Protein AF-A0ABD4SW71-F1 (afdb_monomer_lite)

Foldseek 3Di:
DDDPPPVVVVVVVVVVVPDDPPVVVVVVVVVVVVVVVLVVLLVVLLPDPVNVVVLQVVLCVDPQLVVFDDDPVAQCLNLLSSLLSSLVVLCCCCPVDDHVPDPLSVSLSSLVSSLVPQDDCPDPSNVRHDPLSVLSSQLSVLSNVLSVDPDDPVVNVVSVVSNVVSSVSSVVSSPDDD

pLDDT: mean 81.33, std 16.53, range [36.94, 97.38]

Structure (mmCIF, N/CA/C/O backbone):
data_AF-A0ABD4SW71-F1
#
_entry.id   AF-A0ABD4SW71-F1
#
loop_
_atom_site.group_PDB
_atom_site.id
_atom_site.type_symbol
_atom_site.label_atom_id
_atom_site.label_alt_id
_atom_site.label_comp_id
_atom_site.label_asym_id
_atom_site.label_entity_id
_atom_site.label_seq_id
_atom_site.pdbx_PDB_ins_code
_atom_site.Cartn_x
_atom_site.Cartn_y
_atom_site.Cartn_z
_atom_site.occupancy
_atom_site.B_iso_or_equiv
_atom_site.auth_seq_id
_atom_site.auth_comp_id
_atom_site.auth_asym_id
_atom_site.auth_atom_id
_atom_site.pdbx_PDB_model_num
ATOM 1 N N . MET A 1 1 ? 10.353 -41.469 -25.095 1.00 39.66 1 MET A N 1
ATOM 2 C CA . MET A 1 1 ? 11.354 -40.391 -25.263 1.00 39.66 1 MET A CA 1
ATOM 3 C C . MET A 1 1 ? 11.384 -39.947 -26.721 1.00 39.66 1 MET A C 1
ATOM 5 O O . MET A 1 1 ? 11.977 -40.631 -27.541 1.00 39.66 1 MET A O 1
ATOM 9 N N . LYS A 1 2 ? 10.693 -38.855 -27.067 1.00 39.78 2 LYS A N 1
ATOM 10 C CA . LYS A 1 2 ? 10.774 -38.193 -28.382 1.00 39.78 2 LYS A CA 1
ATOM 11 C C . LYS A 1 2 ? 10.615 -36.686 -28.152 1.00 39.78 2 LYS A C 1
ATOM 13 O O . LYS A 1 2 ? 9.501 -36.187 -28.126 1.00 39.78 2 LYS A O 1
ATOM 18 N N . LEU A 1 3 ? 11.730 -36.004 -27.896 1.00 36.94 3 LEU A N 1
ATOM 19 C CA . LEU A 1 3 ? 11.796 -34.557 -27.627 1.00 36.94 3 LEU A CA 1
ATOM 20 C C . LEU A 1 3 ? 12.833 -33.841 -28.518 1.00 36.94 3 LEU A C 1
ATOM 22 O O . LEU A 1 3 ? 13.178 -32.698 -28.259 1.00 36.94 3 LEU A O 1
ATOM 26 N N . SER A 1 4 ? 13.332 -34.482 -29.583 1.00 43.81 4 SER A N 1
ATOM 27 C CA . SER A 1 4 ? 14.456 -33.955 -30.378 1.00 43.81 4 SER A CA 1
ATOM 28 C C . SER A 1 4 ? 14.083 -33.275 -31.703 1.00 43.81 4 SER A C 1
ATOM 30 O O . SER A 1 4 ? 14.952 -32.671 -32.318 1.00 43.81 4 SER A O 1
ATOM 32 N N . ALA A 1 5 ? 12.826 -33.329 -32.159 1.00 41.84 5 ALA A N 1
ATOM 33 C CA . ALA A 1 5 ? 12.467 -32.819 -33.492 1.00 41.84 5 ALA A CA 1
ATOM 34 C C . ALA A 1 5 ? 11.861 -31.400 -33.497 1.00 41.84 5 ALA A C 1
ATOM 36 O O . ALA A 1 5 ? 11.964 -30.699 -34.497 1.00 41.84 5 ALA A O 1
ATOM 37 N N . ILE A 1 6 ? 11.265 -30.946 -32.387 1.00 43.84 6 ILE A N 1
ATOM 38 C CA . ILE A 1 6 ? 10.563 -29.646 -32.333 1.00 43.84 6 ILE A CA 1
ATOM 39 C C . ILE A 1 6 ? 11.528 -28.491 -32.003 1.00 43.84 6 ILE A C 1
ATOM 41 O O . ILE A 1 6 ? 11.326 -27.371 -32.457 1.00 43.84 6 ILE A O 1
ATOM 45 N N . ALA A 1 7 ? 12.635 -28.763 -31.305 1.00 43.91 7 ALA A N 1
ATOM 46 C CA . ALA A 1 7 ? 13.644 -27.748 -30.992 1.00 43.91 7 ALA A CA 1
ATOM 47 C C . ALA A 1 7 ? 14.501 -27.336 -32.209 1.00 43.91 7 ALA A C 1
ATOM 49 O O . ALA A 1 7 ? 14.999 -26.217 -32.257 1.00 43.91 7 ALA A O 1
ATOM 50 N N . ALA A 1 8 ? 14.651 -28.205 -33.215 1.00 47.31 8 ALA A N 1
ATOM 51 C CA . ALA A 1 8 ? 15.514 -27.940 -34.369 1.00 47.31 8 ALA A CA 1
ATOM 52 C C . ALA A 1 8 ? 14.845 -27.071 -35.454 1.00 47.31 8 ALA A C 1
ATOM 54 O O . ALA A 1 8 ? 15.526 -26.306 -36.133 1.00 47.31 8 ALA A O 1
ATOM 55 N N . ALA A 1 9 ? 13.517 -27.143 -35.601 1.00 47.53 9 ALA A N 1
ATOM 56 C CA . ALA A 1 9 ? 12.792 -26.385 -36.627 1.00 47.53 9 ALA A CA 1
ATOM 57 C C . ALA A 1 9 ? 12.655 -24.889 -36.278 1.00 47.53 9 ALA A C 1
ATOM 59 O O . ALA A 1 9 ? 12.746 -24.039 -37.162 1.00 47.53 9 ALA A O 1
ATOM 60 N N . SER A 1 10 ? 12.514 -24.554 -34.992 1.00 51.28 10 SER A N 1
ATOM 61 C CA . SER A 1 10 ? 12.386 -23.163 -34.531 1.00 51.28 10 SER A CA 1
ATOM 62 C C . SER A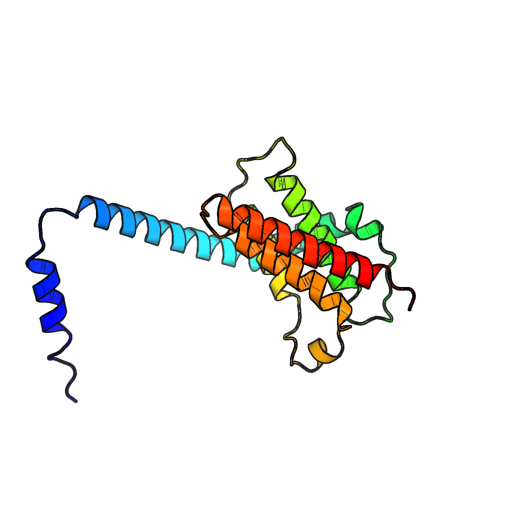 1 10 ? 13.705 -22.385 -34.595 1.00 51.28 10 SER A C 1
ATOM 64 O O . SER A 1 10 ? 13.693 -21.178 -34.809 1.00 51.28 10 SER A O 1
ATOM 66 N N . LEU A 1 11 ? 14.849 -23.068 -34.467 1.00 47.94 11 LEU A N 1
ATOM 67 C CA . LEU A 1 11 ? 16.177 -22.452 -34.572 1.00 47.94 11 LEU A CA 1
ATOM 68 C C . LEU A 1 11 ? 16.573 -22.124 -36.023 1.00 47.94 11 LEU A C 1
ATOM 70 O O . LEU A 1 11 ? 17.278 -21.143 -36.250 1.00 47.94 11 LEU A O 1
ATOM 74 N N . LEU A 1 12 ? 16.083 -22.876 -37.016 1.00 49.12 12 LEU A N 1
ATOM 75 C CA . LEU A 1 12 ? 16.380 -22.602 -38.429 1.00 49.12 12 LEU A CA 1
ATOM 76 C C . LEU A 1 12 ? 15.587 -21.411 -38.999 1.00 49.12 12 LEU A C 1
ATOM 78 O O . LEU A 1 12 ? 16.090 -20.710 -39.873 1.00 49.12 12 LEU A O 1
ATOM 82 N N . ALA A 1 13 ? 14.380 -21.145 -38.486 1.00 51.78 13 ALA A N 1
ATOM 83 C CA . ALA A 1 13 ? 13.582 -19.981 -38.888 1.00 51.78 13 ALA A CA 1
ATOM 84 C C . ALA A 1 13 ? 14.172 -18.652 -38.374 1.00 51.78 13 ALA A C 1
ATOM 86 O O . ALA A 1 13 ? 14.033 -17.622 -39.029 1.00 51.78 13 ALA A O 1
ATOM 87 N N . ILE A 1 14 ? 14.890 -18.687 -37.245 1.00 55.12 14 ILE A N 1
ATOM 88 C CA . ILE A 1 14 ? 15.599 -17.529 -36.675 1.00 55.12 14 ILE A CA 1
ATOM 89 C C . ILE A 1 14 ? 16.880 -17.219 -37.474 1.00 55.12 14 ILE A C 1
ATOM 91 O O . ILE A 1 14 ? 17.265 -16.061 -37.602 1.00 55.12 14 ILE A O 1
ATOM 95 N N . LEU A 1 15 ? 17.504 -18.230 -38.087 1.00 50.59 15 LEU A N 1
ATOM 96 C CA . LEU A 1 15 ? 18.731 -18.068 -38.877 1.00 50.59 15 LEU A CA 1
ATOM 97 C C . LEU A 1 15 ? 18.497 -17.541 -40.307 1.00 50.59 15 LEU A C 1
ATOM 99 O O . LEU A 1 15 ? 19.432 -17.024 -40.913 1.00 50.59 15 LEU A O 1
ATOM 103 N N . LEU A 1 16 ? 17.273 -17.625 -40.846 1.00 49.75 16 LEU A N 1
ATOM 104 C CA . LEU A 1 16 ? 16.942 -17.178 -42.213 1.00 49.75 16 LEU A CA 1
ATOM 105 C C . LEU A 1 16 ? 16.282 -15.784 -42.291 1.00 49.75 16 LEU A C 1
ATOM 107 O O . LEU A 1 16 ? 16.075 -15.277 -43.390 1.00 49.75 16 LEU A O 1
ATOM 111 N N . ALA A 1 17 ? 16.008 -15.134 -41.153 1.00 55.81 17 ALA A N 1
ATOM 112 C CA . ALA A 1 17 ? 15.518 -13.748 -41.069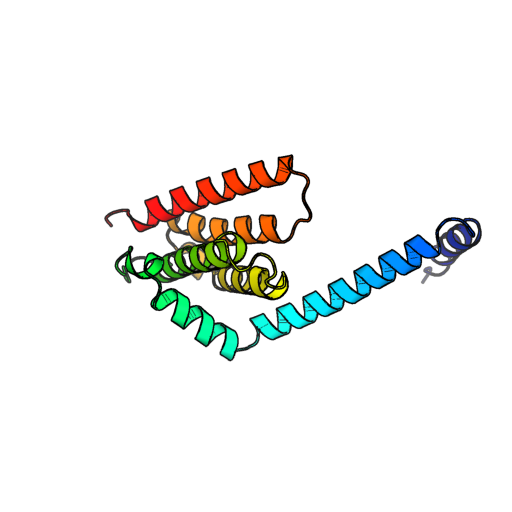 1.00 55.81 17 ALA A CA 1
ATOM 113 C C . ALA A 1 17 ? 16.632 -12.727 -40.720 1.00 55.81 17 ALA A C 1
ATOM 115 O O . ALA A 1 17 ? 16.364 -11.607 -40.281 1.00 55.81 17 ALA A O 1
ATOM 116 N N . GLY A 1 18 ? 17.900 -13.118 -40.883 1.00 58.81 18 GLY A N 1
ATOM 117 C CA . GLY A 1 18 ? 19.071 -12.315 -40.534 1.00 58.81 18 GLY A CA 1
ATOM 118 C C . GLY A 1 18 ? 19.326 -11.156 -41.500 1.00 58.81 18 GLY A C 1
ATOM 119 O O . GLY A 1 18 ? 19.719 -11.384 -42.639 1.00 58.81 18 GLY A O 1
ATOM 120 N N . CYS A 1 19 ? 19.094 -9.928 -41.015 1.00 53.16 19 CYS A N 1
ATOM 121 C CA . CYS A 1 19 ? 19.952 -8.729 -41.165 1.00 53.16 19 CYS A CA 1
ATOM 122 C C . CYS A 1 19 ? 19.247 -7.416 -40.756 1.00 53.16 19 CYS A C 1
ATOM 124 O O . CYS A 1 19 ? 19.883 -6.366 -40.758 1.00 53.16 19 CYS A O 1
ATOM 126 N N . GLY A 1 20 ? 17.957 -7.443 -40.398 1.00 52.78 20 GLY A N 1
ATOM 127 C CA . GLY A 1 20 ? 17.200 -6.228 -40.055 1.00 52.78 20 GLY A CA 1
ATOM 128 C C . GLY A 1 20 ? 17.187 -5.834 -38.574 1.00 52.78 20 GLY A C 1
ATOM 129 O O . GLY A 1 20 ? 17.008 -4.660 -38.272 1.00 52.78 20 GLY A O 1
ATOM 130 N N . ASP A 1 21 ? 17.396 -6.782 -37.654 1.00 67.75 21 ASP A N 1
ATOM 131 C CA . ASP A 1 21 ? 16.940 -6.614 -36.263 1.00 67.75 21 ASP A CA 1
ATOM 132 C C . ASP A 1 21 ? 18.012 -6.806 -35.179 1.00 67.75 21 ASP A C 1
ATOM 134 O O . ASP A 1 21 ? 17.676 -6.808 -33.999 1.00 67.75 21 ASP A O 1
ATOM 138 N N . GLN A 1 22 ? 19.308 -6.897 -35.512 1.00 78.00 22 GLN A N 1
ATOM 139 C CA . GLN A 1 22 ? 20.356 -7.072 -34.486 1.00 78.00 22 GLN A CA 1
ATOM 140 C C . GLN A 1 22 ? 20.328 -5.951 -33.436 1.00 78.00 22 GLN A C 1
ATOM 142 O O . GLN A 1 22 ? 20.374 -6.212 -32.242 1.00 78.00 22 GLN A O 1
ATOM 147 N N . LYS A 1 23 ? 20.123 -4.702 -33.870 1.00 77.75 23 LYS A N 1
ATOM 148 C CA . LYS A 1 23 ? 19.972 -3.555 -32.965 1.00 77.75 23 LYS A CA 1
ATOM 149 C C . LYS A 1 23 ? 18.751 -3.686 -32.045 1.00 77.75 23 LYS A C 1
ATOM 151 O O . LYS A 1 23 ? 18.797 -3.230 -30.908 1.00 77.75 23 LYS A O 1
ATOM 156 N N . ARG A 1 24 ? 17.661 -4.289 -32.532 1.00 78.06 24 ARG A N 1
ATOM 157 C CA . ARG A 1 24 ? 16.445 -4.527 -31.746 1.00 78.06 24 ARG A CA 1
ATOM 158 C C . ARG A 1 24 ? 16.635 -5.676 -30.761 1.00 78.06 24 ARG A C 1
ATOM 160 O O . ARG A 1 24 ? 16.133 -5.593 -29.646 1.00 78.06 24 ARG A O 1
ATOM 167 N N . ILE A 1 25 ? 17.373 -6.711 -31.156 1.00 79.81 25 ILE A N 1
ATOM 168 C CA . ILE A 1 25 ? 17.779 -7.814 -30.280 1.00 79.81 25 ILE A CA 1
ATOM 169 C C . ILE A 1 25 ? 18.658 -7.273 -29.147 1.00 79.81 25 ILE A C 1
ATOM 171 O O . ILE A 1 25 ? 18.306 -7.466 -27.989 1.00 79.81 25 ILE A O 1
ATOM 175 N N . ASP A 1 26 ? 19.704 -6.505 -29.461 1.00 83.94 26 ASP A N 1
ATOM 176 C CA . ASP A 1 26 ? 20.597 -5.906 -28.460 1.00 83.94 26 ASP A CA 1
ATOM 177 C C . ASP A 1 26 ? 19.833 -4.957 -27.507 1.00 83.94 26 ASP A C 1
ATOM 179 O O . ASP A 1 26 ? 20.071 -4.936 -26.298 1.00 83.94 26 ASP A O 1
ATOM 183 N N . GLU A 1 27 ? 18.868 -4.187 -28.032 1.00 81.00 27 GLU A N 1
ATOM 184 C CA . GLU A 1 27 ? 17.987 -3.329 -27.228 1.00 81.00 27 GLU A CA 1
ATOM 185 C C . GLU A 1 27 ? 17.110 -4.151 -26.269 1.00 81.00 27 GLU A C 1
ATOM 187 O O . GLU A 1 27 ? 17.019 -3.825 -25.083 1.00 81.00 27 GLU A O 1
ATOM 192 N N . LEU A 1 28 ? 16.476 -5.221 -26.759 1.00 75.88 28 LEU A N 1
ATOM 193 C CA . LEU A 1 28 ? 15.629 -6.100 -25.950 1.00 75.88 28 LEU A CA 1
ATOM 194 C C . LEU A 1 28 ? 16.438 -6.863 -24.894 1.00 75.88 28 LEU A C 1
ATOM 196 O O . LEU A 1 28 ? 15.979 -7.001 -23.762 1.00 75.88 28 LEU A O 1
ATOM 200 N N . GLU A 1 29 ? 17.647 -7.317 -25.222 1.00 81.56 29 GLU A N 1
ATOM 201 C CA . GLU A 1 29 ? 18.562 -7.944 -24.265 1.00 81.56 29 GLU A CA 1
ATOM 202 C C . GLU A 1 29 ? 18.998 -6.958 -23.174 1.00 81.56 29 GLU A C 1
ATOM 204 O O . GLU A 1 29 ? 19.005 -7.308 -21.989 1.00 81.56 29 GLU A O 1
ATOM 209 N N . GLY A 1 30 ? 19.281 -5.706 -23.546 1.00 85.12 30 GLY A N 1
ATOM 210 C CA . GLY A 1 30 ? 19.564 -4.628 -22.600 1.00 85.12 30 GLY A CA 1
ATOM 211 C C . GLY A 1 30 ? 18.386 -4.338 -21.666 1.00 85.12 30 GLY A C 1
ATOM 212 O O . GLY A 1 30 ? 18.568 -4.252 -20.449 1.00 85.12 30 GLY A O 1
ATOM 213 N N . GLN A 1 31 ? 17.167 -4.253 -22.209 1.00 77.19 31 GLN A N 1
ATOM 214 C CA . GLN A 1 31 ? 15.944 -4.075 -21.417 1.00 77.19 31 GLN A CA 1
ATOM 215 C C . GLN A 1 31 ? 15.694 -5.260 -20.478 1.00 77.19 31 GLN A C 1
ATOM 217 O O . GLN A 1 31 ? 15.357 -5.051 -19.315 1.00 77.19 31 GLN A O 1
ATOM 222 N N . LEU A 1 32 ? 15.905 -6.495 -20.944 1.00 75.88 32 LEU A N 1
ATOM 223 C CA . LEU A 1 32 ? 15.750 -7.699 -20.129 1.00 75.88 32 LEU A CA 1
ATOM 224 C C . LEU A 1 32 ? 16.765 -7.743 -18.981 1.00 75.88 32 LEU A C 1
ATOM 226 O O . LEU A 1 32 ? 16.406 -8.105 -17.860 1.00 75.88 32 LEU A O 1
ATOM 230 N N . LYS A 1 33 ? 18.027 -7.386 -19.247 1.00 83.62 33 LYS A N 1
ATOM 231 C CA . LYS A 1 33 ? 19.068 -7.319 -18.217 1.00 83.62 33 LYS A CA 1
ATOM 232 C C . LYS A 1 33 ? 18.712 -6.282 -17.152 1.00 83.62 33 LYS A C 1
ATOM 234 O O . LYS A 1 33 ? 18.705 -6.624 -15.974 1.00 83.62 33 LYS A O 1
ATOM 239 N N . LYS A 1 34 ? 18.335 -5.071 -17.571 1.00 78.81 34 LYS A N 1
ATOM 240 C CA . LYS A 1 34 ? 17.906 -4.008 -16.658 1.00 78.81 34 LYS A CA 1
ATOM 241 C C . LYS A 1 34 ? 16.689 -4.426 -15.827 1.00 78.81 34 LYS A C 1
ATOM 243 O O . LYS A 1 34 ? 16.707 -4.287 -14.615 1.00 78.81 34 LYS A O 1
ATOM 248 N N . ALA A 1 35 ? 15.672 -5.021 -16.453 1.00 77.38 35 ALA A N 1
ATOM 249 C CA . ALA A 1 35 ? 14.486 -5.494 -15.742 1.00 77.38 35 ALA A CA 1
ATOM 250 C C . ALA A 1 35 ? 14.821 -6.560 -14.684 1.00 77.38 35 ALA A C 1
ATOM 252 O O . ALA A 1 35 ? 14.229 -6.567 -13.609 1.00 77.38 35 ALA A O 1
ATOM 253 N N . LYS A 1 36 ? 15.781 -7.456 -14.956 1.00 76.56 36 LYS A N 1
ATOM 254 C CA . LYS A 1 36 ? 16.259 -8.428 -13.960 1.00 76.56 36 LYS A CA 1
ATOM 255 C C . LYS A 1 36 ? 16.975 -7.751 -12.793 1.00 76.56 36 LYS A C 1
ATOM 257 O O . LYS A 1 36 ? 16.744 -8.143 -11.655 1.00 76.56 36 LYS A O 1
ATOM 262 N N . GLU A 1 37 ? 17.829 -6.770 -13.072 1.00 81.88 37 GLU A N 1
ATOM 263 C CA . GLU A 1 37 ? 18.524 -5.988 -12.041 1.00 81.88 37 GLU A CA 1
ATOM 264 C C . GLU A 1 37 ? 17.522 -5.224 -11.161 1.00 81.88 37 GLU A C 1
ATOM 266 O O . GLU A 1 37 ? 17.609 -5.305 -9.937 1.00 81.88 37 GLU A O 1
ATOM 271 N N . ASP A 1 38 ? 16.514 -4.590 -11.769 1.00 76.12 38 ASP A N 1
ATOM 272 C CA . ASP A 1 38 ? 15.438 -3.894 -11.056 1.00 76.12 38 ASP A CA 1
ATOM 273 C C . ASP A 1 38 ? 14.630 -4.866 -10.171 1.00 76.12 38 ASP A C 1
ATOM 275 O O . ASP A 1 38 ? 14.360 -4.557 -9.012 1.00 76.12 38 ASP A O 1
ATOM 279 N N . ILE A 1 39 ? 14.299 -6.070 -10.664 1.00 76.69 39 ILE A N 1
ATOM 280 C CA . ILE A 1 39 ? 13.597 -7.107 -9.880 1.00 76.69 39 ILE A CA 1
ATOM 281 C C . ILE A 1 39 ? 14.416 -7.538 -8.658 1.00 76.69 39 ILE A C 1
ATOM 283 O O . ILE A 1 39 ? 13.859 -7.651 -7.565 1.00 76.69 39 ILE A O 1
ATOM 287 N N . VAL A 1 40 ? 15.718 -7.788 -8.826 1.00 80.12 40 VAL A N 1
ATOM 288 C CA . VAL A 1 40 ? 16.595 -8.179 -7.710 1.00 80.12 40 VAL A CA 1
ATOM 289 C C . VAL A 1 40 ? 16.691 -7.041 -6.700 1.00 80.12 40 VAL A C 1
ATOM 291 O O . VAL A 1 40 ? 16.451 -7.262 -5.519 1.00 80.12 40 VAL A O 1
ATOM 294 N N . SER A 1 41 ? 16.931 -5.812 -7.162 1.00 79.56 41 SER A N 1
ATOM 295 C CA . SER A 1 41 ? 17.017 -4.643 -6.284 1.00 79.56 41 SER A CA 1
ATOM 296 C C . SER A 1 41 ? 15.719 -4.390 -5.513 1.00 79.56 41 SER A C 1
ATOM 298 O O . SER A 1 41 ? 15.770 -4.056 -4.331 1.00 79.56 41 SER A O 1
ATOM 300 N N . MET A 1 42 ? 14.559 -4.560 -6.153 1.00 78.69 42 MET A N 1
ATOM 301 C CA . MET A 1 42 ? 13.262 -4.456 -5.485 1.00 78.69 42 MET A CA 1
ATOM 302 C C . MET A 1 42 ? 13.074 -5.555 -4.443 1.00 78.69 42 MET A C 1
ATOM 304 O O . MET A 1 42 ? 12.622 -5.265 -3.339 1.00 78.69 42 MET A O 1
ATOM 308 N N . SER A 1 43 ? 13.426 -6.800 -4.776 1.00 77.44 43 SER A N 1
ATOM 309 C CA . SER A 1 43 ? 13.355 -7.920 -3.835 1.00 77.44 43 SER A CA 1
ATOM 310 C C . SER A 1 43 ? 14.240 -7.672 -2.613 1.00 77.44 43 SER A C 1
ATOM 312 O O . SER A 1 43 ? 13.782 -7.859 -1.490 1.00 77.44 43 SER A O 1
ATOM 314 N N . ASP A 1 44 ? 15.470 -7.204 -2.820 1.00 80.69 44 ASP A N 1
ATOM 315 C CA . ASP A 1 44 ? 16.412 -6.900 -1.740 1.00 80.69 44 ASP A CA 1
ATOM 316 C C . ASP A 1 44 ? 15.905 -5.755 -0.851 1.00 80.69 44 ASP A C 1
ATOM 318 O O . ASP A 1 44 ? 16.048 -5.806 0.370 1.00 80.69 44 ASP A O 1
ATOM 322 N N . MET A 1 45 ? 15.276 -4.733 -1.443 1.00 76.88 45 MET A N 1
ATOM 323 C CA . MET A 1 45 ? 14.687 -3.615 -0.700 1.00 76.88 45 MET A CA 1
ATOM 324 C C . MET A 1 45 ? 13.488 -4.059 0.141 1.00 76.88 45 MET A C 1
ATOM 326 O O . MET A 1 45 ? 13.424 -3.726 1.319 1.00 76.88 45 MET A O 1
ATOM 330 N N . ILE A 1 46 ? 12.574 -4.845 -0.438 1.00 75.94 46 ILE A N 1
ATOM 331 C CA . ILE A 1 46 ? 11.398 -5.375 0.267 1.00 75.94 46 ILE A CA 1
ATOM 332 C C . ILE A 1 46 ? 11.823 -6.310 1.408 1.00 75.94 46 ILE A C 1
ATOM 334 O O . ILE A 1 46 ? 11.200 -6.305 2.460 1.00 75.94 46 ILE A O 1
ATOM 338 N N . GLN A 1 47 ? 12.898 -7.082 1.228 1.00 76.94 47 GLN A N 1
ATOM 339 C CA . GLN A 1 47 ? 13.435 -7.976 2.262 1.00 76.94 47 GLN A CA 1
ATOM 340 C C . GLN A 1 47 ? 14.318 -7.258 3.298 1.00 76.94 47 GLN A C 1
ATOM 342 O O . GLN A 1 47 ? 14.740 -7.871 4.283 1.00 76.94 47 GLN A O 1
ATOM 347 N N . SER A 1 48 ? 14.629 -5.975 3.096 1.00 80.69 48 SER A N 1
ATOM 348 C CA . SER A 1 48 ? 15.460 -5.204 4.014 1.00 80.69 48 SER A CA 1
ATOM 349 C C . SER A 1 48 ? 14.641 -4.716 5.205 1.00 80.69 48 SER A C 1
ATOM 351 O O . SER A 1 48 ? 13.877 -3.763 5.086 1.00 80.69 48 SER A O 1
ATOM 353 N N . THR A 1 49 ? 14.883 -5.278 6.391 1.00 76.56 49 THR A N 1
ATOM 354 C CA . THR A 1 49 ? 14.237 -4.833 7.644 1.00 76.56 49 THR A CA 1
ATOM 355 C C . THR A 1 49 ? 14.415 -3.336 7.910 1.00 76.56 49 THR A C 1
ATOM 357 O O . THR A 1 49 ? 13.536 -2.683 8.459 1.00 76.56 49 THR A O 1
ATOM 360 N N . LYS A 1 50 ? 15.541 -2.760 7.469 1.00 82.94 50 LYS A N 1
ATOM 361 C CA . LYS A 1 50 ? 15.809 -1.324 7.591 1.00 82.94 50 LYS A CA 1
ATOM 362 C C . LYS A 1 50 ? 14.813 -0.483 6.785 1.00 82.94 50 LYS A C 1
ATOM 364 O O . LYS A 1 50 ? 14.354 0.540 7.282 1.00 82.94 50 LYS A O 1
ATOM 369 N N . PHE A 1 51 ? 14.503 -0.899 5.557 1.00 83.56 51 PHE A N 1
ATOM 370 C CA . PHE A 1 51 ? 13.520 -0.211 4.722 1.00 83.56 51 PHE A CA 1
ATOM 371 C C . PHE A 1 51 ? 12.132 -0.258 5.372 1.00 83.56 51 PHE A C 1
ATOM 373 O O . PHE A 1 51 ? 11.459 0.769 5.448 1.00 83.56 51 PHE A O 1
ATOM 380 N N . GLU A 1 52 ? 11.740 -1.425 5.891 1.00 85.94 52 GLU A N 1
ATOM 381 C CA . GLU A 1 52 ? 10.455 -1.604 6.573 1.00 85.94 52 GLU A CA 1
ATOM 382 C C . GLU A 1 52 ? 10.324 -0.675 7.786 1.00 85.94 52 GLU A C 1
ATOM 384 O O . GLU A 1 52 ? 9.332 0.046 7.904 1.00 85.94 52 GLU A O 1
ATOM 389 N N . ASP A 1 53 ? 11.340 -0.647 8.653 1.00 89.06 53 ASP A N 1
ATOM 390 C CA . ASP A 1 53 ? 11.348 0.168 9.870 1.00 89.06 53 ASP A CA 1
ATOM 391 C C . ASP A 1 53 ? 11.292 1.671 9.555 1.00 89.06 53 ASP A C 1
ATOM 393 O O . ASP A 1 53 ? 10.533 2.421 10.178 1.00 89.06 53 ASP A O 1
ATOM 397 N N . GLU A 1 54 ? 12.086 2.127 8.580 1.00 91.44 54 GLU A N 1
ATOM 398 C CA . GLU A 1 54 ? 12.127 3.535 8.174 1.00 91.44 54 GLU A CA 1
ATOM 399 C C . GLU A 1 54 ? 10.799 3.976 7.550 1.00 91.44 54 GLU A C 1
ATOM 401 O O . GLU A 1 54 ? 10.262 5.026 7.920 1.00 91.44 54 GLU A O 1
ATOM 406 N N . PHE A 1 55 ? 10.233 3.163 6.655 1.00 92.12 55 PHE A N 1
ATOM 407 C CA . PHE A 1 55 ? 8.982 3.496 5.984 1.00 92.12 55 PHE A CA 1
ATOM 408 C C . PHE A 1 55 ? 7.777 3.421 6.929 1.00 92.12 55 PHE A C 1
ATOM 410 O O . PHE A 1 55 ? 6.916 4.302 6.913 1.00 92.12 55 PHE A O 1
ATOM 417 N N . LEU A 1 56 ? 7.723 2.421 7.814 1.00 94.38 56 LEU A N 1
ATOM 418 C CA . LEU A 1 56 ? 6.659 2.315 8.811 1.00 94.38 56 LEU A CA 1
ATOM 419 C C . LEU A 1 56 ? 6.692 3.487 9.800 1.00 94.38 56 LEU A C 1
ATOM 421 O O . LEU A 1 56 ? 5.643 4.041 10.140 1.00 94.38 56 LEU A O 1
ATOM 425 N N . LYS A 1 57 ? 7.890 3.911 10.219 1.00 95.31 57 LYS A N 1
ATOM 426 C CA . LYS A 1 57 ? 8.056 5.100 11.059 1.00 95.31 57 LYS A CA 1
ATOM 427 C C . LYS A 1 57 ? 7.498 6.347 10.371 1.00 95.31 57 LYS A C 1
ATOM 429 O O . LYS A 1 57 ? 6.730 7.087 10.983 1.00 95.31 57 LYS A O 1
ATOM 434 N N . GLU A 1 58 ? 7.841 6.562 9.106 1.00 95.06 58 GLU A N 1
ATOM 435 C CA . GLU A 1 58 ? 7.334 7.694 8.327 1.00 95.06 58 GLU A CA 1
ATOM 436 C C . GLU A 1 58 ? 5.805 7.664 8.194 1.00 95.06 58 GLU A C 1
ATOM 438 O O . GLU A 1 58 ? 5.139 8.682 8.401 1.00 95.06 58 GLU A O 1
ATOM 443 N N . ILE A 1 59 ? 5.232 6.483 7.933 1.00 96.62 59 ILE A N 1
ATOM 444 C CA . ILE A 1 59 ? 3.782 6.272 7.928 1.00 96.62 59 ILE A CA 1
ATOM 445 C C . ILE A 1 59 ? 3.175 6.736 9.252 1.00 96.62 59 ILE A C 1
ATOM 447 O O . ILE A 1 59 ? 2.241 7.540 9.241 1.00 96.62 59 ILE A O 1
ATOM 451 N N . HIS A 1 60 ? 3.698 6.277 10.390 1.00 95.94 60 HIS A N 1
ATOM 452 C CA . HIS A 1 60 ? 3.154 6.614 11.711 1.00 95.94 60 HIS A CA 1
ATOM 453 C C . HIS A 1 60 ? 3.331 8.092 12.082 1.00 95.94 60 HIS A C 1
ATOM 455 O O . HIS A 1 60 ? 2.507 8.657 12.810 1.00 95.94 60 HIS A O 1
ATOM 461 N N . GLU A 1 61 ? 4.371 8.741 11.563 1.00 96.06 61 GLU A N 1
ATOM 462 C CA . GLU A 1 61 ? 4.621 10.169 11.754 1.00 96.06 61 GLU A CA 1
ATOM 463 C C . GLU A 1 61 ? 3.748 11.058 10.848 1.00 96.06 61 GLU A C 1
ATOM 465 O O . GLU A 1 61 ? 3.501 12.219 11.199 1.00 96.06 61 GLU A O 1
ATOM 470 N N . SER A 1 62 ? 3.205 10.519 9.752 1.00 95.56 62 SER A N 1
ATOM 471 C CA . SER A 1 62 ? 2.387 11.261 8.786 1.00 95.56 62 SER A CA 1
ATOM 472 C C . SER A 1 62 ? 1.049 11.771 9.346 1.00 95.56 62 SER A C 1
ATOM 474 O O . SER A 1 62 ? 0.396 11.149 10.193 1.00 95.56 62 SER A O 1
ATOM 476 N N . ASN A 1 63 ? 0.584 12.908 8.817 1.00 93.38 63 ASN A N 1
ATOM 477 C CA . ASN A 1 63 ? -0.734 13.460 9.152 1.00 93.38 63 ASN A CA 1
ATOM 478 C C . ASN A 1 63 ? -1.877 12.561 8.656 1.00 93.38 63 ASN A C 1
ATOM 480 O O . ASN A 1 63 ? -2.892 12.416 9.340 1.00 93.38 63 ASN A O 1
ATOM 484 N N . SER A 1 64 ? -1.703 11.912 7.503 1.00 92.06 64 SER A N 1
ATOM 485 C CA . SER A 1 64 ? -2.700 11.005 6.925 1.00 92.06 64 SER A CA 1
ATOM 486 C C . SER A 1 64 ? -2.971 9.801 7.827 1.00 92.06 64 SER A C 1
ATOM 488 O O . SER A 1 64 ? -4.129 9.438 8.027 1.00 92.06 64 SER A O 1
ATOM 490 N N . TYR A 1 65 ? -1.942 9.241 8.474 1.00 94.69 65 TYR A N 1
ATOM 491 C CA . TYR A 1 65 ? -2.124 8.170 9.459 1.00 94.69 65 TYR A CA 1
ATOM 492 C C . TYR A 1 65 ? -2.837 8.654 10.730 1.00 94.69 65 TYR A C 1
ATOM 494 O O . TYR A 1 65 ? -3.707 7.965 11.275 1.00 94.69 65 TYR A O 1
ATOM 502 N N . LYS A 1 66 ? -2.490 9.859 11.196 1.00 93.69 66 LYS A N 1
ATOM 503 C CA . LYS A 1 66 ? -3.056 10.486 12.405 1.00 93.69 66 LYS A CA 1
ATOM 504 C C . LYS A 1 66 ? -4.497 10.971 12.225 1.00 93.69 66 LYS A C 1
ATOM 506 O O . LYS A 1 66 ? -5.200 11.140 13.215 1.00 93.69 66 LYS A O 1
ATOM 511 N N . THR A 1 67 ? -4.942 11.167 10.983 1.00 94.56 67 THR A N 1
ATOM 512 C CA . THR A 1 67 ? -6.299 11.637 10.653 1.00 94.56 67 THR A CA 1
ATOM 513 C C . THR A 1 67 ? -7.375 10.657 11.124 1.00 94.56 67 THR A C 1
ATOM 515 O O . THR A 1 67 ? -8.452 11.071 11.549 1.00 94.56 67 THR A O 1
ATOM 518 N N . PHE A 1 68 ? -7.084 9.356 11.097 1.00 92.25 68 PHE A N 1
ATOM 519 C CA . PHE A 1 68 ? -8.002 8.322 11.564 1.00 92.25 68 PHE A CA 1
ATOM 520 C C . PHE A 1 68 ? -7.547 7.819 12.940 1.00 92.25 68 PHE A C 1
ATOM 522 O O . PHE A 1 68 ? -6.425 7.322 13.043 1.00 92.25 68 PHE A O 1
ATOM 529 N N . PRO A 1 69 ? -8.372 7.901 14.001 1.00 90.38 69 PRO A N 1
ATOM 530 C CA . PRO A 1 69 ? -8.021 7.329 15.300 1.00 90.38 69 PRO A CA 1
ATOM 531 C C . PRO A 1 69 ? -7.972 5.802 15.202 1.00 90.38 69 PRO A C 1
ATOM 533 O O . PRO A 1 69 ? -8.775 5.226 14.465 1.00 90.38 69 PRO A O 1
ATOM 536 N N . SER A 1 70 ? -7.067 5.154 15.946 1.00 90.31 70 SER A N 1
ATOM 537 C CA . SER A 1 70 ? -6.979 3.684 16.002 1.00 90.31 70 SER A CA 1
ATOM 538 C C . SER A 1 70 ? -8.284 3.072 16.526 1.00 90.31 70 SER A C 1
ATOM 540 O O . SER A 1 70 ? -8.923 3.615 17.431 1.00 90.31 70 SER A O 1
ATOM 542 N N . LYS A 1 71 ? -8.675 1.935 15.944 1.00 93.44 71 LYS A N 1
ATOM 543 C CA . LYS A 1 71 ? -9.850 1.143 16.334 1.00 93.44 71 LYS A CA 1
ATOM 544 C C . LYS A 1 71 ? -9.449 -0.337 16.412 1.00 93.44 71 LYS A C 1
ATOM 546 O O . LYS A 1 71 ? -9.768 -1.100 15.500 1.00 93.44 71 LYS A O 1
ATOM 551 N N . PRO A 1 72 ? -8.755 -0.766 17.483 1.00 89.06 72 PRO A N 1
ATOM 552 C CA . PRO A 1 72 ? -8.194 -2.119 17.578 1.00 89.06 72 PRO A CA 1
ATOM 553 C C . PRO A 1 72 ? -9.257 -3.230 17.604 1.00 89.06 72 PRO A C 1
ATOM 555 O O . PRO A 1 72 ? -8.943 -4.389 17.351 1.00 89.06 72 PRO A O 1
ATOM 558 N N . SER A 1 73 ? -10.521 -2.896 17.883 1.00 91.31 73 SER A N 1
ATOM 559 C CA . SER A 1 73 ? -11.655 -3.826 17.811 1.00 91.31 73 SER A CA 1
ATOM 560 C C . SER A 1 73 ? -12.046 -4.220 16.381 1.00 91.31 73 SER A C 1
ATOM 562 O O . SER A 1 73 ? -12.783 -5.188 16.204 1.00 91.31 73 SER A O 1
ATOM 564 N N . ILE A 1 74 ? -11.577 -3.494 15.360 1.00 93.88 74 ILE A N 1
ATOM 565 C CA . ILE A 1 74 ? -11.867 -3.770 13.952 1.00 93.88 74 ILE A CA 1
ATOM 566 C C . ILE A 1 74 ? -10.637 -4.423 13.323 1.00 93.88 74 ILE A C 1
ATOM 568 O O . ILE A 1 74 ? -9.595 -3.793 13.136 1.00 93.88 74 ILE A O 1
ATOM 572 N N . ALA A 1 75 ? -10.764 -5.692 12.951 1.00 94.00 75 ALA A N 1
ATOM 573 C CA . ALA A 1 75 ? -9.689 -6.419 12.290 1.00 94.00 75 ALA A CA 1
ATOM 574 C C . ALA A 1 75 ? -9.290 -5.756 10.957 1.00 94.00 75 ALA A C 1
ATOM 576 O O . ALA A 1 75 ? -10.137 -5.400 10.135 1.00 94.00 75 ALA A O 1
ATOM 577 N N . GLY A 1 76 ? -7.979 -5.595 10.761 1.00 94.62 76 GLY A N 1
ATOM 578 C CA . GLY A 1 76 ? -7.385 -4.953 9.584 1.00 94.62 76 GLY A CA 1
ATOM 579 C C . GLY A 1 76 ? -7.401 -3.422 9.600 1.00 94.62 76 GLY A C 1
ATOM 580 O O . GLY A 1 76 ? -6.892 -2.811 8.666 1.00 94.62 76 GLY A O 1
ATOM 581 N N . TYR A 1 77 ? -7.946 -2.779 10.637 1.00 96.56 77 TYR A N 1
ATOM 582 C CA . TYR A 1 77 ? -8.114 -1.324 10.653 1.00 96.56 77 TYR A CA 1
ATOM 583 C C . TYR A 1 77 ? -6.795 -0.547 10.707 1.00 96.56 77 TYR A C 1
ATOM 585 O O . TYR A 1 77 ? -6.617 0.398 9.941 1.00 96.56 77 TYR A O 1
ATOM 593 N N . ASP A 1 78 ? -5.843 -0.950 11.551 1.00 96.00 78 ASP A N 1
ATOM 594 C CA . ASP A 1 78 ? -4.536 -0.282 11.580 1.00 96.00 78 ASP A CA 1
ATOM 595 C C . ASP A 1 78 ? -3.738 -0.543 10.294 1.00 96.00 78 ASP A C 1
ATOM 597 O O . ASP A 1 78 ? -3.172 0.395 9.740 1.00 96.00 78 ASP A O 1
ATOM 601 N N . LEU A 1 79 ? -3.811 -1.754 9.726 1.00 96.62 79 LEU A N 1
ATOM 602 C CA . LEU A 1 79 ? -3.218 -2.047 8.414 1.00 96.62 79 LEU A CA 1
ATOM 603 C C . LEU A 1 79 ? -3.820 -1.165 7.305 1.00 96.62 79 LEU A C 1
ATOM 605 O O . LEU A 1 79 ? -3.100 -0.650 6.450 1.00 96.62 79 LEU A O 1
ATOM 609 N N . ALA A 1 80 ? -5.135 -0.941 7.329 1.00 97.38 80 ALA A N 1
ATOM 610 C CA . ALA A 1 80 ? -5.821 -0.051 6.399 1.00 97.38 80 ALA A CA 1
ATOM 611 C C . ALA A 1 80 ? -5.362 1.410 6.536 1.00 97.38 80 ALA A C 1
ATOM 613 O O . ALA A 1 80 ? -5.128 2.074 5.523 1.00 97.38 80 ALA A O 1
ATOM 614 N N . ARG A 1 81 ? -5.179 1.895 7.772 1.00 97.06 81 ARG A N 1
ATOM 615 C CA . ARG A 1 81 ? -4.626 3.233 8.048 1.00 97.06 81 ARG A CA 1
ATOM 616 C C . ARG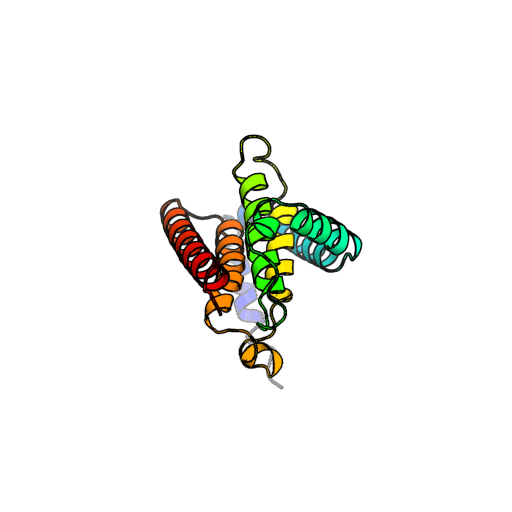 A 1 81 ? -3.209 3.375 7.518 1.00 97.06 81 ARG A C 1
ATOM 618 O O . ARG A 1 81 ? -2.908 4.366 6.858 1.00 97.06 81 ARG A O 1
ATOM 625 N N . GLU A 1 82 ? -2.360 2.391 7.792 1.00 97.06 82 GLU A N 1
ATOM 626 C CA . GLU A 1 82 ? -0.979 2.365 7.310 1.00 97.06 82 GLU A CA 1
ATOM 627 C C . GLU A 1 82 ? -0.925 2.341 5.784 1.00 97.06 82 GLU A C 1
ATOM 629 O O . GLU A 1 82 ? -0.165 3.096 5.189 1.00 97.06 82 GLU A O 1
ATOM 634 N N . THR A 1 83 ? -1.787 1.547 5.145 1.00 97.38 83 THR A N 1
ATOM 635 C CA . THR A 1 83 ? -1.845 1.440 3.681 1.00 97.38 83 THR A CA 1
ATOM 636 C C . THR A 1 83 ? -2.245 2.760 3.029 1.00 97.38 83 THR A C 1
ATOM 638 O O . THR A 1 83 ? -1.587 3.206 2.089 1.00 97.38 83 THR A O 1
ATOM 641 N N . LEU A 1 84 ? -3.292 3.419 3.536 1.00 96.38 84 LEU A N 1
ATOM 642 C CA . LEU A 1 84 ? -3.738 4.699 2.984 1.00 96.38 84 LEU A CA 1
ATOM 643 C C . LEU A 1 84 ? -2.699 5.808 3.206 1.00 96.38 84 LEU A C 1
ATOM 645 O O . LEU A 1 84 ? -2.431 6.597 2.303 1.00 96.38 84 LEU A O 1
ATOM 649 N N . ALA A 1 85 ? -2.091 5.858 4.393 1.00 96.50 85 ALA A N 1
ATOM 650 C CA . ALA A 1 85 ? -1.047 6.827 4.706 1.00 96.50 85 ALA A CA 1
ATOM 651 C C . ALA A 1 85 ? 0.226 6.599 3.878 1.00 96.50 85 ALA A C 1
ATOM 653 O O . ALA A 1 85 ? 0.762 7.551 3.314 1.00 96.50 85 ALA A O 1
ATOM 654 N N . GLY A 1 86 ? 0.667 5.347 3.739 1.00 95.50 86 GLY A N 1
ATOM 655 C CA . GLY A 1 86 ? 1.804 4.978 2.902 1.00 95.50 86 GLY A CA 1
ATOM 656 C C . GLY A 1 86 ? 1.573 5.332 1.435 1.00 95.50 86 GLY A C 1
ATOM 657 O O . GLY A 1 86 ? 2.436 5.947 0.813 1.00 95.50 86 GLY A O 1
ATOM 658 N N . GLN A 1 87 ? 0.384 5.050 0.890 1.00 94.06 87 GLN A N 1
ATOM 659 C CA . GLN A 1 87 ? 0.054 5.450 -0.479 1.00 94.06 87 GLN A CA 1
ATOM 660 C C . GLN A 1 87 ? 0.066 6.974 -0.664 1.00 94.06 87 GLN A C 1
ATOM 662 O O . GLN A 1 87 ? 0.531 7.455 -1.701 1.00 94.06 87 GLN A O 1
ATOM 667 N N . HIS A 1 88 ? -0.396 7.734 0.331 1.00 92.56 88 HIS A N 1
ATOM 668 C CA . HIS A 1 88 ? -0.341 9.192 0.293 1.00 92.56 88 HIS A CA 1
ATOM 669 C C . HIS A 1 88 ? 1.103 9.710 0.260 1.00 92.56 88 HIS A C 1
ATOM 671 O O . HIS A 1 88 ? 1.429 10.502 -0.618 1.00 92.56 88 HIS A O 1
ATOM 677 N N . ILE A 1 89 ? 1.983 9.199 1.132 1.00 91.88 89 ILE A N 1
ATOM 678 C CA . ILE A 1 89 ? 3.419 9.538 1.143 1.00 91.88 89 ILE A CA 1
ATOM 679 C C . ILE A 1 89 ? 4.049 9.279 -0.233 1.00 91.88 89 ILE A C 1
ATOM 681 O O . ILE A 1 89 ? 4.730 10.138 -0.788 1.00 91.88 89 ILE A O 1
ATOM 685 N N . ILE A 1 90 ? 3.793 8.104 -0.814 1.00 89.31 90 ILE A N 1
ATOM 686 C CA . ILE A 1 90 ? 4.347 7.713 -2.118 1.00 89.31 90 ILE A CA 1
ATOM 687 C C . ILE A 1 90 ? 3.826 8.637 -3.230 1.00 89.31 90 ILE A C 1
ATOM 689 O O . ILE A 1 90 ? 4.586 9.087 -4.084 1.00 89.31 90 ILE A O 1
ATOM 693 N N . THR A 1 91 ? 2.538 8.980 -3.194 1.00 85.25 91 THR A N 1
ATOM 694 C CA . THR A 1 91 ? 1.903 9.928 -4.125 1.00 85.25 91 THR A CA 1
ATOM 695 C C . THR A 1 91 ? 2.548 11.312 -4.035 1.00 85.25 91 THR A C 1
ATOM 697 O O . THR A 1 91 ? 2.862 11.914 -5.062 1.00 85.25 91 THR A O 1
ATOM 700 N N . GLU A 1 92 ? 2.786 11.816 -2.822 1.00 85.25 92 GLU A N 1
ATOM 701 C CA . GLU A 1 92 ? 3.458 13.100 -2.607 1.00 85.25 92 GLU A CA 1
ATOM 702 C C . GLU A 1 92 ? 4.906 13.087 -3.107 1.00 85.25 92 GLU A C 1
ATOM 704 O O . GLU A 1 92 ? 5.353 14.072 -3.689 1.00 85.25 92 GLU A O 1
ATOM 709 N N . ARG A 1 93 ? 5.637 11.976 -2.970 1.00 82.50 93 ARG A N 1
ATOM 710 C CA . ARG A 1 93 ? 6.998 11.856 -3.521 1.00 82.50 93 ARG A CA 1
ATOM 711 C C . ARG A 1 93 ? 7.026 11.950 -5.044 1.00 82.50 93 ARG A C 1
ATOM 713 O O . ARG A 1 93 ? 7.853 12.669 -5.601 1.00 82.50 93 ARG A O 1
ATOM 720 N N . VAL A 1 94 ? 6.097 11.264 -5.707 1.00 76.69 94 VAL A N 1
ATOM 721 C CA . VAL A 1 94 ? 6.050 11.173 -7.175 1.00 76.69 94 VAL A CA 1
ATOM 722 C C . VA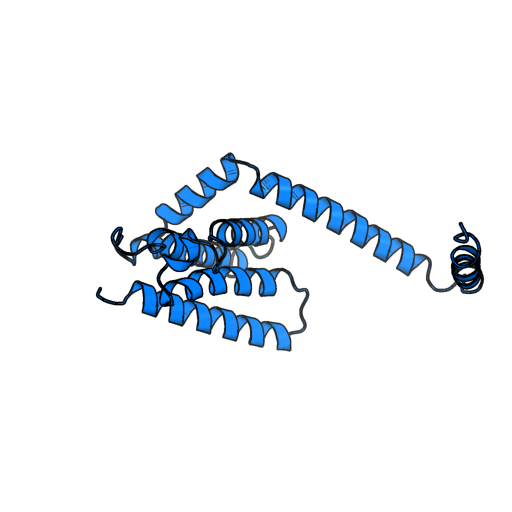L A 1 94 ? 5.501 12.448 -7.814 1.00 76.69 94 VAL A C 1
ATOM 724 O O . VAL A 1 94 ? 6.042 12.926 -8.812 1.00 76.69 94 VAL A O 1
ATOM 727 N N . TRP A 1 95 ? 4.425 13.009 -7.257 1.00 73.38 95 TRP A N 1
ATOM 728 C CA . TRP A 1 95 ? 3.680 14.110 -7.878 1.00 73.38 95 TRP A CA 1
ATOM 729 C C . TRP A 1 95 ? 3.787 15.444 -7.125 1.00 73.38 95 TRP A C 1
ATOM 731 O O . TRP A 1 95 ? 3.417 16.485 -7.671 1.00 73.38 95 TRP A O 1
ATOM 741 N N . GLY A 1 96 ? 4.336 15.457 -5.909 1.00 63.66 96 GLY A N 1
ATOM 742 C CA . GLY A 1 96 ? 4.571 16.647 -5.084 1.00 63.66 96 GLY A CA 1
ATOM 743 C C . GLY A 1 96 ? 5.816 17.432 -5.503 1.00 63.66 96 GLY A C 1
ATOM 744 O O . GLY A 1 96 ? 6.750 17.622 -4.730 1.00 63.66 96 GLY A O 1
ATOM 745 N N . GLY A 1 97 ? 5.834 17.896 -6.751 1.00 49.03 97 GLY A N 1
ATOM 746 C CA . GLY A 1 97 ? 6.520 19.116 -7.195 1.00 49.03 97 GLY A CA 1
ATOM 747 C C . GLY A 1 97 ? 8.056 19.180 -7.226 1.00 49.03 97 GLY A C 1
ATOM 748 O O . GLY A 1 97 ? 8.564 19.957 -8.024 1.00 49.03 97 GLY A O 1
ATOM 749 N N . ASN A 1 98 ? 8.812 18.400 -6.444 1.00 48.41 98 ASN A N 1
ATOM 750 C CA . ASN A 1 98 ? 10.270 18.600 -6.302 1.00 48.41 98 ASN A CA 1
ATOM 751 C C . ASN A 1 98 ? 11.143 17.361 -6.572 1.00 48.41 98 ASN A C 1
ATOM 753 O O . ASN A 1 98 ? 12.368 17.479 -6.579 1.00 48.41 98 ASN A O 1
ATOM 757 N N . LYS A 1 99 ? 10.553 16.180 -6.806 1.00 49.44 99 LYS A N 1
ATOM 758 C CA . LYS A 1 99 ? 11.292 14.910 -6.936 1.00 49.44 99 LYS A CA 1
ATOM 759 C C . LYS A 1 99 ? 10.782 13.994 -8.058 1.00 49.44 99 LYS A C 1
ATOM 761 O O . LYS A 1 99 ? 10.677 12.786 -7.898 1.00 49.44 99 LYS A O 1
ATOM 766 N N . VAL A 1 100 ? 10.554 14.547 -9.248 1.00 51.50 100 VAL A N 1
ATOM 767 C CA . VAL A 1 100 ? 10.102 13.791 -10.444 1.00 51.50 100 VAL A CA 1
ATOM 768 C C . VAL A 1 100 ? 11.130 12.738 -10.937 1.00 51.50 100 VAL A C 1
ATOM 770 O O . VAL A 1 100 ? 10.902 12.058 -11.929 1.00 51.50 100 VAL A O 1
ATOM 773 N N . ASN A 1 101 ? 12.253 12.556 -10.234 1.00 53.78 101 ASN A N 1
ATOM 774 C CA . ASN A 1 101 ? 13.346 11.658 -10.610 1.00 53.78 101 ASN A CA 1
ATOM 775 C C . ASN A 1 101 ? 13.642 10.561 -9.570 1.00 53.78 101 ASN A C 1
ATOM 777 O O . ASN A 1 101 ? 14.714 9.961 -9.649 1.00 53.78 101 ASN A O 1
ATOM 781 N N . GLU A 1 102 ? 12.764 10.304 -8.589 1.00 63.25 102 GLU A N 1
ATOM 782 C CA . GLU A 1 102 ? 12.964 9.130 -7.723 1.00 63.25 102 GLU A CA 1
ATOM 783 C C . GLU A 1 102 ? 12.944 7.848 -8.585 1.00 63.25 102 GLU A C 1
ATOM 785 O O . GLU A 1 102 ? 12.062 7.695 -9.441 1.00 63.25 102 GLU A O 1
ATOM 790 N N . PRO A 1 103 ? 13.937 6.947 -8.435 1.00 66.50 103 PRO A N 1
ATOM 791 C CA . PRO A 1 103 ? 13.967 5.683 -9.153 1.00 66.50 103 PRO A CA 1
ATOM 792 C C . PRO A 1 103 ? 12.649 4.933 -8.984 1.00 66.50 103 PRO A C 1
ATOM 794 O O . PRO A 1 103 ? 12.125 4.815 -7.880 1.00 66.50 103 PRO A O 1
ATOM 797 N N . LEU A 1 104 ? 12.140 4.359 -10.074 1.00 68.31 104 LEU A N 1
ATOM 798 C CA . LEU A 1 104 ? 10.874 3.625 -10.070 1.00 68.31 104 LEU A CA 1
ATOM 799 C C . LEU A 1 104 ? 10.838 2.523 -8.989 1.00 68.31 104 LEU A C 1
ATOM 801 O O . LEU A 1 104 ? 9.797 2.271 -8.392 1.00 68.31 104 LEU A O 1
ATOM 805 N N . VAL A 1 105 ? 11.994 1.923 -8.694 1.00 70.12 105 VAL A N 1
ATOM 806 C CA . VAL A 1 105 ? 12.201 0.951 -7.611 1.00 70.12 105 VAL A CA 1
ATOM 807 C C . VAL A 1 105 ? 11.851 1.530 -6.233 1.00 70.12 105 VAL A C 1
ATOM 809 O O . VAL A 1 105 ? 11.129 0.881 -5.484 1.00 70.12 105 VAL A O 1
ATOM 812 N N . GLU A 1 106 ? 12.281 2.756 -5.920 1.00 72.81 106 GLU A N 1
ATOM 813 C CA . GLU A 1 106 ? 12.038 3.428 -4.627 1.00 72.81 106 GLU A CA 1
ATOM 814 C C . GLU A 1 106 ? 10.568 3.822 -4.424 1.00 72.81 106 GLU A C 1
ATOM 816 O O . GLU A 1 106 ? 10.130 4.067 -3.302 1.00 72.81 106 GLU A O 1
ATOM 821 N N . VAL A 1 107 ? 9.792 3.845 -5.508 1.00 78.62 107 VAL A N 1
ATOM 822 C CA . VAL A 1 107 ? 8.362 4.165 -5.511 1.00 78.62 107 VAL A CA 1
ATOM 823 C C . VAL A 1 107 ? 7.511 2.891 -5.501 1.00 78.62 107 VAL A C 1
ATOM 825 O O . VAL A 1 107 ? 6.541 2.781 -4.750 1.00 78.62 107 VAL A O 1
ATOM 828 N N . ILE A 1 108 ? 7.869 1.907 -6.328 1.00 83.75 108 ILE A N 1
ATOM 829 C CA . ILE A 1 108 ? 7.100 0.673 -6.510 1.00 83.75 108 ILE A CA 1
ATOM 830 C C . ILE A 1 108 ? 7.342 -0.324 -5.370 1.00 83.75 108 ILE A C 1
ATOM 832 O O . ILE A 1 108 ? 6.393 -0.994 -4.956 1.00 83.75 108 ILE A O 1
ATOM 836 N N . ALA A 1 109 ? 8.567 -0.439 -4.844 1.00 86.62 109 ALA A N 1
ATOM 837 C CA . ALA A 1 109 ? 8.869 -1.370 -3.753 1.00 86.62 109 ALA A CA 1
ATOM 838 C C . ALA A 1 109 ? 8.027 -1.106 -2.484 1.00 86.62 109 ALA A C 1
ATOM 840 O O . ALA A 1 109 ? 7.412 -2.059 -1.998 1.00 86.62 109 ALA A O 1
ATOM 841 N N . PRO A 1 110 ? 7.864 0.145 -2.000 1.00 90.75 110 PRO A N 1
ATOM 842 C CA . PRO A 1 110 ? 6.936 0.438 -0.907 1.00 90.75 110 PRO A CA 1
ATOM 843 C C . PRO A 1 110 ? 5.489 0.004 -1.171 1.00 90.75 110 PRO A C 1
ATOM 845 O O . PRO A 1 110 ? 4.808 -0.454 -0.257 1.00 90.75 110 PRO A O 1
ATOM 848 N N . LEU A 1 111 ? 5.003 0.111 -2.413 1.00 92.25 111 LEU A N 1
ATOM 849 C CA . LEU A 1 111 ? 3.639 -0.307 -2.757 1.00 92.25 111 LEU A CA 1
ATOM 850 C C . LEU A 1 111 ? 3.478 -1.829 -2.741 1.00 92.25 111 LEU A C 1
ATOM 852 O O . LEU A 1 111 ? 2.450 -2.315 -2.276 1.00 92.25 111 LEU A O 1
ATOM 856 N N . TYR A 1 112 ? 4.481 -2.578 -3.214 1.00 90.44 112 TYR A N 1
ATOM 857 C CA . TYR A 1 112 ? 4.498 -4.038 -3.062 1.00 90.44 112 TYR A CA 1
ATOM 858 C C . TYR A 1 112 ? 4.526 -4.443 -1.592 1.00 90.44 112 TYR A C 1
ATOM 860 O O . TYR A 1 112 ? 3.760 -5.313 -1.194 1.00 90.44 112 TYR A O 1
ATOM 868 N N . TRP A 1 113 ? 5.357 -3.785 -0.783 1.00 92.56 113 TRP A N 1
ATOM 869 C CA . TRP A 1 113 ? 5.430 -4.051 0.650 1.00 92.56 113 TRP A CA 1
ATOM 870 C C . TRP A 1 113 ? 4.086 -3.801 1.350 1.00 92.56 113 TRP A C 1
ATOM 872 O O . TRP A 1 113 ? 3.616 -4.640 2.116 1.00 92.56 113 TRP A O 1
ATOM 882 N N . LEU A 1 114 ? 3.405 -2.692 1.036 1.00 94.88 114 LEU A N 1
ATOM 883 C CA . LEU A 1 114 ? 2.057 -2.429 1.547 1.00 94.88 114 LEU A CA 1
ATOM 884 C C . LEU A 1 114 ? 1.048 -3.495 1.106 1.00 94.88 114 LEU A C 1
ATOM 886 O O . LEU A 1 114 ? 0.207 -3.879 1.911 1.00 94.88 114 LEU A O 1
ATOM 890 N N . GLU A 1 115 ? 1.113 -3.959 -0.146 1.00 94.25 115 GLU A N 1
ATOM 891 C CA . GLU A 1 115 ? 0.233 -5.005 -0.682 1.00 94.25 115 GLU A CA 1
ATOM 892 C C . GLU A 1 115 ? 0.440 -6.355 0.026 1.00 94.25 115 GLU A C 1
ATOM 894 O O . GLU A 1 115 ? -0.546 -6.990 0.404 1.00 94.25 115 GLU A O 1
ATOM 899 N N . ASP A 1 116 ? 1.693 -6.766 0.233 1.00 93.44 116 ASP A N 1
ATOM 900 C CA . ASP A 1 116 ? 2.069 -8.084 0.768 1.00 93.44 116 ASP A CA 1
ATOM 901 C C . ASP A 1 116 ? 1.719 -8.256 2.256 1.00 93.44 116 ASP A C 1
ATOM 903 O O . ASP A 1 116 ? 1.483 -9.362 2.739 1.00 93.44 116 ASP A O 1
ATOM 907 N N . ARG A 1 117 ? 1.584 -7.147 2.994 1.00 94.25 117 ARG A N 1
ATOM 908 C CA . ARG A 1 117 ? 1.135 -7.170 4.396 1.00 94.25 117 ARG A CA 1
ATOM 909 C C . ARG A 1 117 ? -0.335 -7.537 4.566 1.00 94.25 117 ARG A C 1
ATOM 911 O O . ARG A 1 117 ? -0.758 -7.859 5.681 1.00 94.25 117 ARG A O 1
ATOM 918 N N . TRP A 1 118 ? -1.133 -7.469 3.501 1.00 97.12 118 TRP A N 1
ATOM 919 C CA . TRP A 1 118 ? -2.518 -7.913 3.568 1.00 97.12 118 TRP A CA 1
ATOM 920 C C . TRP A 1 118 ? -2.584 -9.437 3.538 1.00 97.12 118 TRP A C 1
ATOM 922 O O . TRP A 1 118 ? -1.983 -10.059 2.665 1.00 97.12 118 TRP A O 1
ATOM 932 N N . PRO A 1 119 ? -3.353 -10.065 4.446 1.00 96.62 119 PRO A N 1
ATOM 933 C CA . PRO A 1 119 ? -3.561 -11.502 4.373 1.00 96.62 119 PRO A CA 1
ATOM 934 C C . PRO A 1 119 ? -4.245 -11.866 3.052 1.00 96.62 119 PRO A C 1
ATOM 936 O O . PRO A 1 119 ? -4.960 -11.054 2.462 1.00 96.62 119 PRO A O 1
ATOM 939 N N . ASP A 1 120 ? -4.108 -13.117 2.616 1.00 95.19 120 ASP A N 1
ATOM 940 C CA . ASP A 1 120 ? -4.956 -13.612 1.535 1.00 95.19 120 ASP A CA 1
ATOM 941 C C . ASP A 1 120 ? -6.435 -13.485 1.935 1.00 95.19 120 ASP A C 1
ATOM 943 O O . ASP A 1 120 ? -6.817 -13.850 3.052 1.00 95.19 120 ASP A O 1
ATOM 947 N N . ARG A 1 121 ? -7.274 -12.973 1.028 1.00 94.00 121 ARG A N 1
ATOM 948 C CA . ARG A 1 121 ? -8.679 -12.647 1.323 1.00 94.00 121 ARG A CA 1
ATOM 949 C C . ARG A 1 121 ? -9.504 -13.867 1.725 1.00 94.00 121 ARG A C 1
ATOM 951 O O . ARG A 1 121 ? -10.433 -13.732 2.516 1.00 94.00 121 ARG A O 1
ATOM 958 N N . MET A 1 122 ? -9.160 -15.042 1.203 1.00 95.12 122 MET A N 1
ATOM 959 C CA . MET A 1 122 ? -9.865 -16.296 1.472 1.00 95.12 122 MET A CA 1
ATOM 960 C C . MET A 1 122 ? -9.259 -17.063 2.655 1.00 95.12 122 MET A C 1
ATOM 962 O O . MET A 1 122 ? -9.813 -18.074 3.088 1.00 95.12 122 MET A O 1
ATOM 966 N N . SER A 1 123 ? -8.139 -16.591 3.207 1.00 96.75 123 SER A N 1
ATOM 967 C CA . SER A 1 123 ? -7.543 -17.156 4.416 1.00 96.75 123 SER A CA 1
ATOM 968 C C . SER A 1 123 ? -8.392 -16.878 5.659 1.00 96.75 123 SER A C 1
ATOM 970 O O . SER A 1 123 ? -9.169 -15.926 5.714 1.00 96.75 123 SER A O 1
ATOM 972 N N . LYS A 1 124 ? -8.181 -17.668 6.720 1.00 96.75 124 LYS A N 1
ATOM 973 C CA . LYS A 1 124 ? -8.850 -17.465 8.016 1.00 96.75 124 LYS A CA 1
ATOM 974 C C . LYS A 1 124 ? -8.678 -16.033 8.540 1.00 96.75 124 LYS A C 1
ATOM 976 O O . LYS A 1 124 ? -9.640 -15.458 9.031 1.00 96.75 124 LYS A O 1
ATOM 981 N N . THR A 1 125 ? -7.475 -15.469 8.431 1.00 95.12 125 THR A N 1
ATOM 982 C CA . THR A 1 125 ? -7.185 -14.095 8.866 1.00 95.12 125 THR A CA 1
ATOM 983 C C . THR A 1 125 ? -7.838 -13.069 7.942 1.00 95.12 125 THR A C 1
ATOM 985 O O . THR A 1 125 ? -8.409 -12.098 8.427 1.00 95.12 125 THR A O 1
ATOM 988 N N . GLY A 1 126 ? -7.811 -13.294 6.625 1.00 96.31 126 GLY A N 1
ATOM 989 C CA . GLY A 1 126 ? -8.447 -12.408 5.647 1.00 96.31 126 GLY A CA 1
ATOM 990 C C . GLY A 1 126 ? -9.959 -12.308 5.819 1.00 96.31 126 GLY A C 1
ATOM 991 O O . GLY A 1 126 ? -10.501 -11.210 5.773 1.00 96.31 126 GLY A O 1
ATOM 992 N N . LEU A 1 127 ? -10.629 -13.419 6.131 1.00 96.75 127 LEU A N 1
ATOM 993 C CA . LEU A 1 127 ? -12.069 -13.442 6.411 1.00 96.75 127 LEU A CA 1
ATOM 994 C C . LEU A 1 127 ? -12.462 -12.687 7.691 1.00 96.75 127 LEU A C 1
ATOM 996 O O . LEU A 1 127 ? -13.639 -12.394 7.885 1.00 96.75 127 LEU A O 1
ATOM 1000 N N . MET A 1 128 ? -11.507 -12.394 8.580 1.00 96.69 128 MET A N 1
ATOM 1001 C CA . MET A 1 128 ? -11.757 -11.560 9.758 1.00 96.69 128 MET A CA 1
ATOM 1002 C C . MET A 1 128 ? -11.651 -10.069 9.444 1.00 96.69 128 MET A C 1
ATOM 1004 O O . MET A 1 128 ? -12.243 -9.270 10.164 1.00 96.69 128 MET A O 1
ATOM 1008 N N . VAL A 1 129 ? -10.893 -9.690 8.409 1.00 96.88 129 VAL A N 1
ATOM 1009 C CA . VAL A 1 129 ? -10.739 -8.292 8.001 1.00 96.88 129 VAL A CA 1
ATOM 1010 C C . VAL A 1 129 ? -12.089 -7.752 7.565 1.00 96.88 129 VAL A C 1
ATOM 1012 O O . VAL A 1 129 ? -12.807 -8.385 6.795 1.00 96.88 129 VAL A O 1
ATOM 1015 N N . ASP A 1 130 ? -12.421 -6.556 8.038 1.00 95.75 130 ASP A N 1
ATOM 1016 C CA . ASP A 1 130 ? -13.662 -5.926 7.631 1.00 95.75 130 ASP A CA 1
ATOM 1017 C C . ASP A 1 130 ? -13.749 -5.720 6.108 1.00 95.75 130 ASP A C 1
ATOM 1019 O O . ASP A 1 130 ? -12.844 -5.153 5.494 1.00 95.75 130 ASP A O 1
ATOM 1023 N N . ASP A 1 131 ? -14.894 -6.078 5.521 1.00 93.75 131 ASP A N 1
ATOM 1024 C CA . ASP A 1 131 ? -15.117 -6.025 4.075 1.00 93.75 131 ASP A CA 1
ATOM 1025 C C . ASP A 1 131 ? -14.850 -4.646 3.458 1.00 93.75 131 ASP A C 1
ATOM 1027 O O . ASP A 1 131 ? -14.325 -4.544 2.348 1.00 93.75 131 ASP A O 1
ATOM 1031 N N . GLY A 1 132 ? -15.189 -3.570 4.176 1.00 94.38 132 GLY A N 1
ATOM 1032 C CA . GLY A 1 132 ? -14.968 -2.207 3.703 1.00 94.38 132 GLY A CA 1
ATOM 1033 C C . GLY A 1 132 ? -13.491 -1.818 3.648 1.00 94.38 132 GLY A C 1
ATOM 1034 O O . GLY A 1 132 ? -13.124 -0.947 2.864 1.00 94.38 132 GLY A O 1
ATOM 1035 N N . LEU A 1 133 ? -12.634 -2.452 4.447 1.00 96.94 133 LEU A N 1
ATOM 1036 C CA . LEU A 1 133 ? -11.218 -2.103 4.522 1.00 96.94 133 LEU A CA 1
ATOM 1037 C C . LEU A 1 133 ? -10.404 -2.665 3.355 1.00 96.94 133 LEU 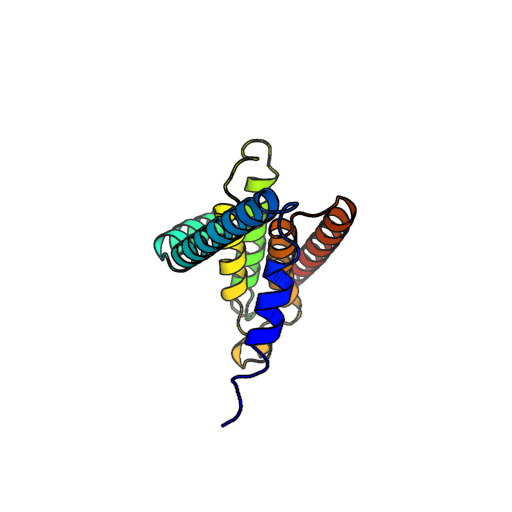A C 1
ATOM 1039 O O . LEU A 1 133 ? -9.354 -2.109 3.049 1.00 96.94 133 LEU A O 1
ATOM 1043 N N . TRP A 1 134 ? -10.898 -3.677 2.633 1.00 97.38 134 TRP A N 1
ATOM 1044 C CA . TRP A 1 134 ? -10.222 -4.196 1.434 1.00 97.38 134 TRP A CA 1
ATOM 1045 C C . TRP A 1 134 ? -9.994 -3.134 0.357 1.00 97.38 134 TRP A C 1
ATOM 1047 O O . TRP A 1 134 ? -9.001 -3.201 -0.362 1.00 97.38 134 TRP A O 1
ATOM 1057 N N . TRP A 1 135 ? -10.836 -2.099 0.306 1.00 97.25 135 TRP A N 1
ATOM 1058 C CA . TRP A 1 135 ? -10.614 -0.958 -0.581 1.00 97.25 135 TRP A CA 1
ATOM 1059 C C . TRP A 1 135 ? -9.274 -0.259 -0.328 1.00 97.25 135 TRP A C 1
ATOM 1061 O O . TRP A 1 135 ? -8.695 0.293 -1.256 1.00 97.25 135 TRP A O 1
ATOM 1071 N N . CYS A 1 136 ? -8.748 -0.300 0.899 1.00 97.12 136 CYS A N 1
ATOM 1072 C CA . CYS A 1 136 ? -7.442 0.263 1.227 1.00 97.12 136 CYS A CA 1
ATOM 1073 C C . CYS A 1 136 ? -6.297 -0.553 0.613 1.00 97.12 136 CYS A C 1
ATOM 1075 O O . CYS A 1 136 ? -5.347 0.036 0.105 1.00 97.12 136 CYS A O 1
ATOM 1077 N N . ARG A 1 137 ? -6.407 -1.889 0.564 1.00 96.50 137 ARG A N 1
ATOM 1078 C CA . ARG A 1 137 ? -5.481 -2.728 -0.214 1.00 96.50 137 ARG A CA 1
ATOM 1079 C C . ARG A 1 137 ? -5.546 -2.376 -1.695 1.00 96.50 137 ARG A C 1
ATOM 1081 O O . ARG A 1 137 ? -4.513 -2.181 -2.330 1.00 96.50 137 ARG A O 1
ATOM 1088 N N . ASP A 1 138 ? -6.760 -2.262 -2.230 1.00 96.12 138 ASP A N 1
ATOM 1089 C CA . ASP A 1 138 ? -6.979 -1.992 -3.653 1.00 96.12 138 ASP A CA 1
ATOM 1090 C C . ASP A 1 138 ? -6.377 -0.644 -4.082 1.00 96.12 138 ASP A C 1
ATOM 1092 O O . ASP A 1 138 ? -5.921 -0.515 -5.216 1.00 96.12 138 ASP A O 1
ATOM 1096 N N . VAL A 1 139 ? -6.298 0.341 -3.179 1.00 94.94 139 VAL A N 1
ATOM 1097 C CA . VAL A 1 139 ? -5.565 1.600 -3.402 1.00 94.94 139 VAL A CA 1
ATOM 1098 C C . VAL A 1 139 ? -4.081 1.356 -3.664 1.00 94.94 139 VAL A C 1
ATOM 1100 O O . VAL A 1 139 ? -3.545 1.890 -4.639 1.00 94.94 139 VAL A O 1
ATOM 1103 N N . ALA A 1 140 ? -3.415 0.555 -2.826 1.00 94.00 140 ALA A N 1
ATOM 1104 C CA . ALA A 1 140 ? -1.998 0.236 -3.002 1.00 94.00 140 ALA A CA 1
ATOM 1105 C C . ALA A 1 140 ? -1.768 -0.538 -4.308 1.00 94.00 140 ALA A C 1
ATOM 1107 O O . ALA A 1 140 ? -0.912 -0.151 -5.104 1.00 94.00 140 ALA A O 1
ATOM 1108 N N . VAL A 1 141 ? -2.603 -1.548 -4.587 1.00 93.25 141 VAL A N 1
ATOM 1109 C CA . VAL A 1 141 ? -2.545 -2.344 -5.826 1.00 93.25 141 VAL A CA 1
ATOM 1110 C C . VAL A 1 141 ? -2.743 -1.462 -7.061 1.00 93.25 141 VAL A C 1
ATOM 1112 O O . VAL A 1 141 ? -1.948 -1.515 -7.998 1.00 93.25 141 VAL A O 1
ATOM 1115 N N . ALA A 1 142 ? -3.786 -0.628 -7.078 1.00 91.25 142 ALA A N 1
ATOM 1116 C CA . ALA A 1 142 ? -4.089 0.236 -8.215 1.00 91.25 142 ALA A CA 1
ATOM 1117 C C . ALA A 1 142 ? -2.981 1.268 -8.454 1.00 91.25 142 ALA A C 1
ATOM 1119 O O . ALA A 1 142 ? -2.587 1.480 -9.600 1.00 91.25 142 ALA A O 1
ATOM 1120 N N . THR A 1 143 ? -2.441 1.861 -7.383 1.00 89.56 143 THR A N 1
ATOM 1121 C CA . THR A 1 143 ? -1.321 2.812 -7.467 1.00 89.56 143 THR A CA 1
ATOM 1122 C C . THR A 1 143 ? -0.076 2.126 -8.022 1.00 89.56 143 THR A C 1
ATOM 1124 O O . THR A 1 143 ? 0.559 2.641 -8.941 1.00 89.56 143 THR A O 1
ATOM 1127 N N . ARG A 1 144 ? 0.234 0.920 -7.533 1.00 89.81 144 ARG A N 1
ATOM 1128 C CA . ARG A 1 144 ? 1.374 0.128 -8.001 1.00 89.81 144 ARG A CA 1
ATOM 1129 C C . ARG A 1 144 ? 1.262 -0.190 -9.478 1.00 89.81 144 ARG A C 1
ATOM 1131 O O . ARG A 1 144 ? 2.226 -0.003 -10.216 1.00 89.81 144 ARG A O 1
ATOM 1138 N N . LEU A 1 145 ? 0.098 -0.677 -9.904 1.00 86.19 145 LEU A N 1
ATOM 1139 C CA . LEU A 1 145 ? -0.154 -1.002 -11.301 1.00 86.19 145 LEU A CA 1
ATOM 1140 C C . LEU A 1 145 ? -0.004 0.241 -12.174 1.00 86.19 145 LEU A C 1
ATOM 1142 O O . LEU A 1 145 ? 0.725 0.171 -13.152 1.00 86.19 145 LEU A O 1
ATOM 1146 N N . ALA A 1 146 ? -0.581 1.376 -11.771 1.00 83.56 146 ALA A N 1
ATOM 1147 C CA . ALA A 1 146 ? -0.459 2.638 -12.500 1.00 83.56 146 ALA A CA 1
ATOM 1148 C C . ALA A 1 146 ? 1.002 3.072 -12.699 1.00 83.56 146 ALA A C 1
ATOM 1150 O O . ALA A 1 146 ? 1.380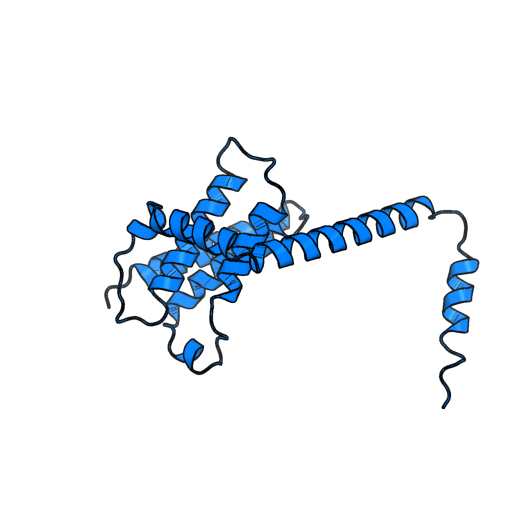 3.507 -13.785 1.00 83.56 146 ALA A O 1
ATOM 1151 N N . MET A 1 147 ? 1.830 2.926 -11.661 1.00 79.75 147 MET A N 1
ATOM 1152 C CA . MET A 1 147 ? 3.247 3.302 -11.693 1.00 79.75 147 MET A CA 1
ATOM 1153 C C . MET A 1 147 ? 4.121 2.279 -12.431 1.00 79.75 147 MET A C 1
ATOM 1155 O O . MET A 1 147 ? 5.106 2.652 -13.058 1.00 79.75 147 MET A O 1
ATOM 1159 N N . SER A 1 148 ? 3.753 0.994 -12.405 1.00 75.38 148 SER A N 1
ATOM 1160 C CA . SER A 1 148 ? 4.500 -0.086 -13.076 1.00 75.38 148 SER A CA 1
ATOM 1161 C C . SER A 1 148 ? 4.366 -0.055 -14.597 1.00 75.38 148 SER A C 1
ATOM 1163 O O . SER A 1 148 ? 5.114 -0.718 -15.313 1.00 75.38 148 SER A O 1
ATOM 1165 N N . THR A 1 149 ? 3.372 0.657 -15.107 1.00 69.06 149 THR A N 1
ATOM 1166 C CA . THR A 1 149 ? 2.987 0.597 -16.510 1.00 69.06 149 THR A CA 1
ATOM 1167 C C . THR A 1 149 ? 3.464 1.842 -17.262 1.00 69.06 149 THR A C 1
ATOM 1169 O O . THR A 1 149 ? 3.149 2.970 -16.893 1.00 69.06 149 THR A O 1
ATOM 1172 N N . SER A 1 150 ? 4.197 1.647 -18.360 1.00 56.88 150 SER A N 1
ATOM 1173 C CA . SER A 1 150 ? 4.679 2.685 -19.289 1.00 56.88 150 SER A CA 1
ATOM 1174 C C . SER A 1 150 ? 3.562 3.176 -20.221 1.00 56.88 150 SER A C 1
ATOM 1176 O O . SER A 1 150 ? 3.589 2.995 -21.439 1.00 56.88 150 SER A O 1
ATOM 1178 N N . LEU A 1 151 ? 2.510 3.729 -19.625 1.00 54.06 151 LEU A N 1
ATOM 1179 C CA . LEU A 1 151 ? 1.217 3.860 -20.284 1.00 54.06 151 LEU A CA 1
ATOM 1180 C C . LEU A 1 151 ? 1.068 5.054 -21.213 1.00 54.06 151 LEU A C 1
ATOM 1182 O O . LEU A 1 151 ? 1.583 6.149 -20.989 1.00 54.06 151 LEU A O 1
ATOM 1186 N N . LYS A 1 152 ? 0.220 4.836 -22.221 1.00 55.69 152 LYS A N 1
ATOM 1187 C CA . LYS A 1 152 ? -0.424 5.894 -22.995 1.00 55.69 152 LYS A CA 1
ATOM 1188 C C . LYS A 1 152 ? -1.349 6.700 -22.076 1.00 55.69 152 LYS A C 1
ATOM 1190 O O . LYS A 1 152 ? -1.907 6.177 -21.115 1.00 55.69 152 LYS A O 1
ATOM 1195 N N . ARG A 1 153 ? -1.561 7.973 -22.412 1.00 57.28 153 ARG A N 1
ATOM 1196 C CA . ARG A 1 153 ? -2.355 8.929 -21.618 1.00 57.28 153 ARG A CA 1
ATOM 1197 C C . ARG A 1 153 ? -3.745 8.409 -21.207 1.00 57.28 153 ARG A C 1
ATOM 1199 O O . ARG A 1 153 ? -4.172 8.666 -20.092 1.00 57.28 153 ARG A O 1
ATOM 1206 N N . GLU A 1 154 ? -4.418 7.646 -22.069 1.00 61.31 154 GLU A N 1
ATOM 1207 C CA . GLU A 1 154 ? -5.758 7.090 -21.805 1.00 61.31 154 GLU A CA 1
ATOM 1208 C C . GLU A 1 154 ? -5.791 6.073 -20.656 1.00 61.31 154 GLU A C 1
ATOM 1210 O O . GLU A 1 154 ? -6.782 5.982 -19.930 1.00 61.31 154 GLU A O 1
ATOM 1215 N N . ASP A 1 155 ? -4.716 5.311 -20.465 1.00 70.62 155 ASP A N 1
ATOM 1216 C CA . ASP A 1 155 ? -4.654 4.342 -19.377 1.00 70.62 155 ASP A CA 1
ATOM 1217 C C . ASP A 1 155 ? -4.319 5.045 -18.050 1.00 70.62 155 ASP A C 1
ATOM 1219 O O . ASP A 1 155 ? -4.847 4.659 -17.010 1.00 70.62 155 ASP A O 1
ATOM 1223 N N . VAL A 1 156 ? -3.551 6.145 -18.084 1.00 69.50 156 VAL A N 1
ATOM 1224 C CA . VAL A 1 156 ? -3.288 6.999 -16.906 1.00 69.50 156 VAL A CA 1
ATOM 1225 C C . VAL A 1 156 ? -4.595 7.522 -16.303 1.00 69.50 156 VAL A C 1
ATOM 1227 O O . VAL A 1 156 ? -4.794 7.425 -15.092 1.00 69.50 156 VAL A O 1
ATOM 1230 N N . ASP A 1 157 ? -5.528 7.999 -17.131 1.00 73.56 157 ASP A N 1
ATOM 1231 C CA . ASP A 1 157 ? -6.825 8.501 -16.656 1.00 73.56 157 ASP A CA 1
ATOM 1232 C C . ASP A 1 157 ? -7.679 7.391 -16.017 1.00 73.56 157 ASP A C 1
ATOM 1234 O O . ASP A 1 157 ? -8.321 7.603 -14.982 1.00 73.56 157 ASP A O 1
ATOM 1238 N N . ARG A 1 158 ? -7.652 6.175 -16.582 1.00 78.50 158 ARG A N 1
ATOM 1239 C CA . ARG A 1 158 ? -8.345 5.009 -16.005 1.00 78.50 158 ARG A CA 1
ATOM 1240 C C . ARG A 1 158 ? -7.767 4.617 -14.651 1.00 78.50 158 ARG A C 1
ATOM 1242 O O . ARG A 1 158 ? -8.532 4.348 -13.723 1.00 78.50 158 ARG A O 1
ATOM 1249 N N . PHE A 1 159 ? -6.443 4.602 -14.525 1.00 83.06 159 PHE A N 1
ATOM 1250 C CA . PHE A 1 159 ? -5.785 4.308 -13.258 1.00 83.06 159 PHE A CA 1
ATOM 1251 C C . PHE A 1 159 ? -6.063 5.386 -12.212 1.00 83.06 159 PHE A C 1
ATOM 1253 O O . PHE A 1 159 ? -6.430 5.046 -11.090 1.00 83.06 159 PHE A O 1
ATOM 1260 N N . ASN A 1 160 ? -6.011 6.666 -12.581 1.00 83.69 160 ASN A N 1
ATOM 1261 C CA . ASN A 1 160 ? -6.351 7.767 -11.677 1.00 83.69 160 ASN A CA 1
ATOM 1262 C C . ASN A 1 160 ? -7.784 7.653 -11.143 1.00 83.69 160 ASN A C 1
ATOM 1264 O O . ASN A 1 160 ? -8.019 7.858 -9.948 1.00 83.69 160 ASN A O 1
ATOM 1268 N N . LEU A 1 161 ? -8.739 7.272 -11.999 1.00 87.88 161 LEU A N 1
ATOM 1269 C CA . LEU A 1 161 ? -10.119 7.019 -11.585 1.00 87.88 161 LEU A CA 1
ATOM 1270 C C . LEU A 1 161 ? -10.218 5.824 -10.626 1.00 87.88 161 LEU A C 1
ATOM 1272 O O . LEU A 1 161 ? -10.910 5.912 -9.611 1.00 87.88 161 LEU A O 1
ATOM 1276 N N . ALA A 1 162 ? -9.532 4.718 -10.928 1.00 88.00 162 ALA A N 1
ATOM 1277 C CA . ALA A 1 162 ? -9.524 3.528 -10.080 1.00 88.00 162 ALA A CA 1
ATOM 1278 C C . ALA A 1 162 ? -8.917 3.815 -8.696 1.00 88.00 162 ALA A C 1
ATOM 1280 O O . ALA A 1 162 ? -9.538 3.489 -7.683 1.00 88.00 162 ALA A O 1
ATOM 1281 N N . ILE A 1 163 ? -7.765 4.492 -8.656 1.00 90.38 163 ILE A N 1
ATOM 1282 C CA . ILE A 1 163 ? -7.084 4.919 -7.426 1.00 90.38 163 ILE A CA 1
ATOM 1283 C C . ILE A 1 163 ? -8.003 5.834 -6.616 1.00 90.38 163 ILE A C 1
ATOM 1285 O O . ILE A 1 163 ? -8.266 5.562 -5.448 1.00 90.38 163 ILE A O 1
ATOM 1289 N N . SER A 1 164 ? -8.564 6.872 -7.244 1.00 91.69 164 SER A N 1
ATOM 1290 C CA . SER A 1 164 ? -9.446 7.834 -6.568 1.00 91.69 164 SER A CA 1
ATOM 1291 C C . SER A 1 164 ? -10.700 7.169 -5.999 1.00 91.69 164 SER A C 1
ATOM 1293 O O . SER A 1 164 ? -11.122 7.472 -4.879 1.00 91.69 164 SER A O 1
ATOM 1295 N N . ARG A 1 165 ? -11.292 6.224 -6.741 1.00 94.00 165 ARG A N 1
ATOM 1296 C CA . ARG A 1 165 ? -12.449 5.450 -6.281 1.00 94.00 165 ARG A CA 1
ATOM 1297 C C . ARG A 1 165 ? -12.089 4.580 -5.082 1.00 94.00 165 ARG A C 1
ATOM 1299 O O . ARG A 1 165 ? -12.805 4.629 -4.083 1.00 94.00 165 ARG A O 1
ATOM 1306 N N . ALA A 1 166 ? -11.013 3.803 -5.173 1.00 94.19 166 ALA A N 1
ATOM 1307 C CA . ALA A 1 166 ? -10.572 2.936 -4.086 1.00 94.19 166 ALA A CA 1
ATOM 1308 C C . ALA A 1 166 ? -10.221 3.762 -2.836 1.00 94.19 166 ALA A C 1
ATOM 1310 O O . ALA A 1 166 ? -10.667 3.431 -1.739 1.00 94.19 166 ALA A O 1
ATOM 1311 N N . ALA A 1 167 ? -9.539 4.900 -3.007 1.00 94.56 167 ALA A N 1
ATOM 1312 C CA . ALA A 1 167 ? -9.160 5.796 -1.916 1.00 94.56 167 ALA A CA 1
ATOM 1313 C C . ALA A 1 167 ? -10.392 6.376 -1.224 1.00 94.56 167 ALA A C 1
ATOM 1315 O O . ALA A 1 167 ? -10.495 6.333 -0.001 1.00 94.56 167 ALA A O 1
ATOM 1316 N N . SER A 1 168 ? -11.381 6.821 -2.002 1.00 96.00 168 SER A N 1
ATOM 1317 C CA . SER A 1 168 ? -12.648 7.314 -1.457 1.00 96.00 168 SER A CA 1
ATOM 1318 C C . SER A 1 168 ? -13.375 6.242 -0.641 1.00 96.00 168 SER A C 1
ATOM 1320 O O . SER A 1 168 ? -13.849 6.516 0.459 1.00 96.00 168 SER A O 1
ATOM 1322 N N . GLN A 1 169 ? -13.447 5.005 -1.145 1.00 97.31 169 GLN A N 1
ATOM 1323 C CA . GLN A 1 169 ? -14.096 3.904 -0.425 1.00 97.31 169 GLN A CA 1
ATOM 1324 C C . GLN A 1 169 ? -13.324 3.496 0.836 1.00 97.31 169 GLN A C 1
ATOM 1326 O O . GLN A 1 169 ? -13.945 3.257 1.872 1.00 97.31 169 GLN A O 1
ATOM 1331 N N . CYS A 1 170 ? -11.991 3.489 0.780 1.00 96.62 170 CYS A N 1
ATOM 1332 C CA . CYS A 1 170 ? -11.132 3.269 1.940 1.00 96.62 170 CYS A CA 1
ATOM 1333 C C . CYS A 1 170 ? -11.378 4.335 3.024 1.00 96.62 170 CYS A C 1
ATOM 1335 O O . CYS A 1 170 ? -11.645 3.995 4.176 1.00 96.62 170 CYS A O 1
ATOM 1337 N N . VAL A 1 171 ? -11.392 5.621 2.654 1.00 96.69 171 VAL A N 1
ATOM 1338 C CA . VAL A 1 171 ? -11.687 6.734 3.575 1.00 96.69 171 VAL A CA 1
ATOM 1339 C C . VAL A 1 171 ? -13.074 6.588 4.197 1.00 96.69 171 VAL A C 1
ATOM 1341 O O . VAL A 1 171 ? -13.219 6.739 5.411 1.00 96.69 171 VAL A O 1
ATOM 1344 N N . ILE A 1 172 ? -14.095 6.249 3.403 1.00 96.31 172 ILE A N 1
ATOM 1345 C CA . ILE A 1 172 ? -15.447 5.986 3.914 1.00 96.31 172 ILE A CA 1
ATOM 1346 C C . ILE A 1 172 ? -15.415 4.838 4.927 1.00 96.31 172 ILE A C 1
ATOM 1348 O O . ILE A 1 172 ? -15.985 4.972 6.008 1.00 96.31 172 ILE A O 1
ATOM 1352 N N . ALA A 1 173 ? -14.746 3.726 4.612 1.00 95.56 173 ALA A N 1
ATOM 1353 C CA . ALA A 1 173 ? -14.656 2.570 5.499 1.00 95.56 173 ALA A CA 1
ATOM 1354 C C . ALA A 1 173 ? -13.955 2.902 6.826 1.00 95.56 173 ALA A C 1
ATOM 1356 O O . ALA A 1 173 ? -14.475 2.547 7.885 1.00 95.56 173 ALA A O 1
ATOM 1357 N N . LEU A 1 174 ? -12.845 3.645 6.781 1.00 95.50 174 LEU A N 1
ATOM 1358 C CA . LEU A 1 174 ? -12.123 4.115 7.968 1.00 95.50 174 LEU A CA 1
ATOM 1359 C C . LEU A 1 174 ? -12.965 5.087 8.816 1.00 95.50 174 LEU A C 1
ATOM 1361 O O . LEU A 1 174 ? -12.931 5.050 10.051 1.00 95.50 174 LEU A O 1
ATOM 1365 N N . SER A 1 175 ? -13.783 5.912 8.162 1.00 95.00 175 SER A N 1
ATOM 1366 C CA . SER A 1 175 ? -14.615 6.932 8.815 1.00 95.00 175 SER A CA 1
ATOM 1367 C C . SER A 1 175 ? -15.894 6.385 9.447 1.00 95.00 175 SER A C 1
ATOM 1369 O O . SER A 1 175 ? -16.523 7.090 10.236 1.00 95.00 175 SER A O 1
ATOM 1371 N N . LYS A 1 176 ? -16.304 5.146 9.137 1.00 91.62 176 LYS A N 1
ATOM 1372 C CA . LYS A 1 176 ? -17.537 4.574 9.696 1.00 91.62 176 LYS A CA 1
ATOM 1373 C C . LYS A 1 176 ? -17.471 4.535 11.234 1.00 91.62 176 LYS A C 1
ATOM 1375 O O . LYS A 1 176 ? -16.508 3.980 11.784 1.00 91.62 176 LYS A O 1
ATOM 1380 N N . PRO A 1 177 ? -18.475 5.089 11.940 1.00 79.94 177 PRO A N 1
ATOM 1381 C CA . PRO A 1 177 ? -18.650 4.817 13.358 1.00 79.94 177 PRO A CA 1
ATOM 1382 C C . PRO A 1 177 ? -19.047 3.344 13.490 1.00 79.94 177 PRO A C 1
ATOM 1384 O O . PRO A 1 177 ? -19.964 2.883 12.810 1.00 79.94 177 PRO A O 1
ATOM 1387 N N . ARG A 1 178 ? -18.302 2.590 14.290 1.00 71.31 178 ARG A N 1
ATOM 1388 C CA . ARG A 1 178 ? -18.558 1.183 14.591 1.00 71.31 178 ARG A CA 1
ATOM 1389 C C . ARG A 1 178 ? -18.442 0.972 16.081 1.00 71.31 178 ARG A C 1
ATOM 1391 O O . ARG A 1 178 ? -17.556 1.638 16.663 1.00 71.31 178 ARG A O 1
#

Secondary structure (DSSP, 8-state):
---SSHHHHHHHHHHSSTTS-HHHHHHHHHHHHHHHHHHHHHHHHHT-HHHHHHHHHHHHHSHHHHHSPP-TTSTTHHHHHHHHHHHHHHHHHHHSSS-TT--HHHHHHHHHHHHHTSPPTTSTTGGGS-GGGHHHHHHHHHHHHHHHS---HHHHHHHHHHHHHHHHHHHHHHH---

Radius of gyration: 21.54 Å; chains: 1; bounding box: 39×60×60 Å

Sequence (178 aa):
MKLSAIAAASLLAILLAGCGDQKRIDELEGQLKKAKEDIVSMSDMIQSTKFEDEFLKEIHESNSYKTFPSKPSIAGYDLARETLAGQHIITERVWGGNKVNEPLVEVIAPLYWLEDRWPDRMSKTGLMVDDGLWWCRDVAVATRLAMSTSLKREDVDRFNLAISRAASQCVIALSKPR

Organism: NCBI:txid168471